Protein AF-A0A1W1ECJ4-F1 (afdb_monomer_lite)

pLDDT: mean 73.35, std 14.48, range [36.59, 93.0]

Radius of gyration: 20.1 Å; chains: 1; bounding box: 52×26×62 Å

Organism: NCBI:txid652676

Foldseek 3Di:
DVVVVVVVVVVVVVVVLVVVVVVVVVVLVVVLVVVVVVVVVCVVVFADDAKDWDWADPDPLCQQLQVTKIKIKGKDQPPDPDPCPPDDTDDDPDQRFKIKIKMKIAGADNPDPDDGSPPDCVGDGHDIDIDIDIGTD

Structure (mmCIF, N/CA/C/O backbone):
data_AF-A0A1W1ECJ4-F1
#
_entry.id   AF-A0A1W1ECJ4-F1
#
loop_
_atom_site.group_PDB
_atom_site.id
_atom_site.type_symbol
_atom_site.label_atom_id
_atom_site.label_alt_id
_atom_site.label_comp_id
_atom_site.label_asym_id
_atom_site.label_entity_id
_atom_site.label_seq_id
_atom_site.pdbx_PDB_ins_code
_atom_site.Cartn_x
_atom_site.Cartn_y
_atom_site.Cartn_z
_atom_site.occupancy
_atom_site.B_iso_or_equiv
_atom_site.auth_seq_id
_atom_site.auth_comp_id
_atom_site.auth_asym_id
_atom_site.auth_atom_id
_atom_site.pdbx_PDB_model_num
ATOM 1 N N . MET A 1 1 ? 32.511 -10.530 -37.715 1.00 51.22 1 MET A N 1
ATOM 2 C CA . MET A 1 1 ? 32.327 -10.597 -36.248 1.00 51.22 1 MET A CA 1
ATOM 3 C C . MET A 1 1 ? 31.164 -9.706 -35.795 1.00 51.22 1 MET A C 1
ATOM 5 O O . MET A 1 1 ? 31.360 -8.792 -35.012 1.00 51.22 1 MET A O 1
ATOM 9 N N . ALA A 1 2 ? 29.947 -9.958 -36.294 1.00 57.84 2 ALA A N 1
ATOM 10 C CA . ALA A 1 2 ? 28.750 -9.174 -35.948 1.00 57.84 2 ALA A CA 1
ATOM 11 C C . ALA A 1 2 ? 27.789 -9.921 -34.995 1.00 57.84 2 ALA A C 1
ATOM 13 O O . ALA A 1 2 ? 27.015 -9.291 -34.283 1.00 57.84 2 ALA A O 1
ATOM 14 N N . MET A 1 3 ? 27.882 -11.257 -34.912 1.00 58.44 3 MET A N 1
ATOM 15 C CA . MET A 1 3 ? 27.016 -12.068 -34.038 1.00 58.44 3 MET A CA 1
ATOM 16 C C . MET A 1 3 ? 27.320 -11.898 -32.542 1.00 58.44 3 MET A C 1
ATOM 18 O O . MET A 1 3 ? 26.406 -11.954 -31.728 1.00 58.44 3 MET A O 1
ATOM 22 N N . VAL A 1 4 ? 28.579 -11.636 -32.169 1.00 57.72 4 VAL A N 1
ATOM 23 C CA . VAL A 1 4 ? 28.957 -11.429 -30.757 1.00 57.72 4 VAL A CA 1
ATOM 24 C C . VAL A 1 4 ? 28.427 -10.086 -30.240 1.00 57.72 4 VAL A C 1
ATOM 26 O O . VAL A 1 4 ? 27.898 -10.023 -29.135 1.00 57.72 4 VAL A O 1
ATOM 29 N N . GLY A 1 5 ? 28.474 -9.032 -31.064 1.00 59.16 5 GLY A N 1
ATOM 30 C CA . GLY A 1 5 ? 27.924 -7.717 -30.708 1.00 59.16 5 GLY A CA 1
ATOM 31 C C . GLY A 1 5 ? 26.406 -7.743 -30.501 1.00 59.16 5 GLY A C 1
ATOM 32 O O . GLY A 1 5 ? 25.914 -7.184 -29.526 1.00 59.16 5 GLY A O 1
ATOM 33 N N . GLY A 1 6 ? 25.667 -8.463 -31.354 1.00 63.12 6 GLY A N 1
ATOM 34 C CA . GLY A 1 6 ? 24.218 -8.637 -31.196 1.00 63.12 6 GLY A CA 1
ATOM 35 C C . GLY A 1 6 ? 23.822 -9.445 -29.952 1.00 63.12 6 GLY A C 1
ATOM 36 O O . GLY A 1 6 ? 22.798 -9.164 -29.336 1.00 63.12 6 GLY A O 1
ATOM 37 N N . PHE A 1 7 ? 24.636 -10.420 -29.539 1.00 62.09 7 PHE A N 1
ATOM 38 C CA . PHE A 1 7 ? 24.401 -11.181 -28.308 1.00 62.09 7 PHE A CA 1
ATOM 39 C C . PHE A 1 7 ? 24.643 -10.335 -27.048 1.00 62.09 7 PHE A C 1
ATOM 41 O O . PHE A 1 7 ? 23.836 -10.374 -26.121 1.00 62.09 7 PHE A O 1
ATOM 48 N N . ILE A 1 8 ? 25.701 -9.515 -27.040 1.00 60.31 8 ILE A N 1
ATOM 49 C CA . ILE A 1 8 ? 26.013 -8.609 -25.924 1.00 60.31 8 ILE A CA 1
ATOM 50 C C . ILE A 1 8 ? 24.911 -7.555 -25.757 1.00 60.31 8 ILE A C 1
ATOM 52 O O . ILE A 1 8 ? 24.436 -7.354 -24.644 1.00 60.31 8 ILE A O 1
ATOM 56 N N . LEU A 1 9 ? 24.437 -6.945 -26.848 1.00 66.12 9 LEU A N 1
ATOM 57 C CA . LEU A 1 9 ? 23.351 -5.958 -26.790 1.00 66.12 9 LEU A CA 1
ATOM 58 C C . LEU A 1 9 ? 22.031 -6.564 -26.283 1.00 66.12 9 LEU A C 1
ATOM 60 O O . LEU A 1 9 ? 21.346 -5.944 -25.471 1.00 66.12 9 LEU A O 1
ATOM 64 N N . ASN A 1 10 ? 21.700 -7.792 -26.696 1.00 63.25 10 ASN A N 1
ATOM 65 C CA . ASN A 1 10 ? 20.508 -8.492 -26.209 1.00 63.25 10 ASN A CA 1
ATOM 66 C C . ASN A 1 10 ? 20.604 -8.872 -24.719 1.00 63.25 10 ASN A C 1
ATOM 68 O O . ASN A 1 10 ? 19.607 -8.785 -24.003 1.00 63.25 10 ASN A O 1
ATOM 72 N N . LEU A 1 11 ? 21.785 -9.266 -24.230 1.00 66.19 11 LEU A N 1
ATOM 73 C CA . LEU A 1 11 ? 22.003 -9.532 -22.804 1.00 66.19 11 LEU A CA 1
ATOM 74 C C . LEU A 1 11 ? 21.939 -8.252 -21.967 1.00 66.19 11 LEU A C 1
ATOM 76 O O . LEU A 1 11 ? 21.286 -8.241 -20.928 1.00 66.19 11 LEU A O 1
ATOM 80 N N . SER A 1 12 ? 22.561 -7.165 -22.429 1.00 67.75 12 SER A N 1
ATOM 81 C CA . SER A 1 12 ? 22.502 -5.869 -21.748 1.00 67.75 12 SER A CA 1
ATOM 82 C C . SER A 1 12 ? 21.071 -5.341 -21.651 1.00 67.75 12 SER A C 1
ATOM 84 O O . SER A 1 12 ? 20.678 -4.876 -20.585 1.00 67.75 12 SER A O 1
ATOM 86 N N . GLY A 1 13 ? 20.270 -5.480 -22.714 1.00 71.31 13 GLY A N 1
ATOM 87 C CA . GLY A 1 13 ? 18.852 -5.111 -22.693 1.00 71.31 13 GLY A CA 1
ATOM 88 C C . GLY A 1 13 ? 18.054 -5.894 -21.647 1.00 71.31 13 GLY A C 1
ATOM 89 O O . GLY A 1 13 ? 17.328 -5.296 -20.855 1.00 71.31 13 GLY A O 1
ATOM 90 N N . LYS A 1 14 ? 18.253 -7.217 -21.569 1.00 75.69 14 LYS A N 1
ATOM 91 C CA . LYS A 1 14 ? 17.590 -8.057 -20.557 1.00 75.69 14 LYS A CA 1
ATOM 92 C C . LYS A 1 14 ? 17.995 -7.707 -19.127 1.00 75.69 14 LYS A C 1
ATOM 94 O O . LYS A 1 14 ? 17.130 -7.617 -18.265 1.00 75.69 14 LYS A O 1
ATOM 99 N N . ILE A 1 15 ? 19.281 -7.464 -18.876 1.00 74.94 15 ILE A N 1
ATOM 100 C CA . ILE A 1 15 ? 19.771 -7.103 -17.537 1.00 74.94 15 ILE A CA 1
ATOM 101 C C . ILE A 1 15 ? 19.194 -5.749 -17.095 1.00 74.94 15 ILE A C 1
ATOM 103 O O . ILE A 1 15 ? 18.785 -5.595 -15.946 1.00 74.94 15 ILE A O 1
ATOM 107 N N . VAL A 1 16 ? 19.111 -4.764 -17.995 1.00 78.62 16 VAL A N 1
ATOM 108 C CA . VAL A 1 16 ? 18.509 -3.455 -17.682 1.00 78.62 16 VAL A CA 1
ATOM 109 C C . VAL A 1 16 ? 17.018 -3.596 -17.367 1.00 78.62 16 VAL A C 1
ATOM 111 O O . VAL A 1 16 ? 16.530 -2.988 -16.417 1.00 78.62 16 VAL A O 1
ATOM 114 N N . GLN A 1 17 ? 16.302 -4.443 -18.106 1.00 78.31 17 GLN A N 1
ATOM 115 C CA . GLN A 1 17 ? 14.889 -4.703 -17.850 1.00 78.31 17 GLN A CA 1
ATOM 116 C C . GLN A 1 17 ? 14.663 -5.429 -16.512 1.00 78.31 17 GLN A C 1
ATOM 118 O O . GLN A 1 17 ? 13.805 -5.042 -15.724 1.00 78.31 17 GLN A O 1
ATOM 123 N N . GLU A 1 18 ? 15.448 -6.461 -16.204 1.00 79.50 18 GLU A N 1
ATOM 124 C CA . GLU A 1 18 ? 15.330 -7.175 -14.926 1.00 79.50 18 GLU A CA 1
ATOM 125 C C . GLU A 1 18 ? 15.674 -6.270 -13.733 1.00 79.50 18 GLU A C 1
ATOM 127 O O . GLU A 1 18 ? 14.976 -6.281 -12.715 1.00 79.50 18 GLU A O 1
ATOM 132 N N . THR A 1 19 ? 16.704 -5.431 -13.869 1.00 83.44 19 THR A N 1
ATOM 133 C CA . THR A 1 19 ? 17.099 -4.487 -12.812 1.00 83.44 19 THR A CA 1
ATOM 134 C C . THR A 1 19 ? 16.077 -3.367 -12.612 1.00 83.44 19 THR A C 1
ATOM 136 O O . THR A 1 19 ? 15.841 -2.970 -11.469 1.00 83.44 19 THR A O 1
ATOM 139 N N . SER A 1 20 ? 15.404 -2.890 -13.666 1.00 81.62 20 SER A N 1
ATOM 140 C CA . SER A 1 20 ? 14.340 -1.883 -13.540 1.00 81.62 20 SER A CA 1
ATOM 141 C C . SER A 1 20 ? 13.096 -2.442 -12.836 1.00 81.62 20 SER A C 1
ATOM 143 O O . SER A 1 20 ? 12.529 -1.782 -11.958 1.00 81.62 20 SER A O 1
ATOM 145 N N . VAL A 1 21 ? 12.715 -3.688 -13.136 1.00 81.62 21 VAL A N 1
ATOM 146 C CA . VAL A 1 21 ? 11.626 -4.397 -12.446 1.00 81.62 21 VAL A CA 1
ATOM 147 C C . VAL A 1 21 ? 11.971 -4.614 -10.973 1.00 81.62 21 VAL A C 1
ATOM 149 O O . VAL A 1 21 ? 11.138 -4.361 -10.096 1.00 81.62 21 VAL A O 1
ATOM 152 N N . GLN A 1 22 ? 13.205 -5.033 -10.676 1.00 85.69 22 GLN A N 1
ATOM 153 C CA . GLN A 1 22 ? 13.661 -5.198 -9.298 1.00 85.69 22 GLN A CA 1
ATOM 154 C C . GLN A 1 22 ? 13.621 -3.872 -8.527 1.00 85.69 22 GLN A C 1
ATOM 156 O O . GLN A 1 22 ? 13.074 -3.829 -7.424 1.00 85.69 22 GLN A O 1
ATOM 161 N N . TYR A 1 23 ? 14.120 -2.785 -9.118 1.00 87.56 23 TYR A N 1
ATOM 162 C CA . TYR A 1 23 ? 14.094 -1.462 -8.500 1.00 87.56 23 TYR A CA 1
ATOM 163 C C . TYR A 1 23 ? 12.669 -1.013 -8.150 1.00 87.56 23 TYR A C 1
ATOM 165 O O . TYR A 1 23 ? 12.409 -0.579 -7.027 1.00 87.56 23 TYR A O 1
ATOM 173 N N . ARG A 1 24 ? 11.708 -1.171 -9.071 1.00 84.50 24 ARG A N 1
ATOM 174 C CA . ARG A 1 24 ? 10.300 -0.814 -8.815 1.00 84.50 24 ARG A CA 1
ATOM 175 C C . ARG A 1 24 ? 9.690 -1.629 -7.680 1.00 84.50 24 ARG A C 1
ATOM 177 O O . ARG A 1 24 ? 8.954 -1.096 -6.850 1.00 84.50 24 ARG A O 1
ATOM 184 N N . LYS A 1 25 ? 10.023 -2.918 -7.606 1.00 87.88 25 LYS A N 1
ATOM 185 C CA . LYS A 1 25 ? 9.587 -3.785 -6.510 1.00 87.88 25 LYS A CA 1
ATOM 186 C C . LYS A 1 25 ? 10.150 -3.321 -5.166 1.00 87.88 25 LYS A C 1
ATOM 188 O O . LYS A 1 25 ? 9.404 -3.261 -4.191 1.00 87.88 25 LYS A O 1
ATOM 193 N N . GLU A 1 26 ? 11.434 -2.979 -5.102 1.00 90.12 26 GLU A N 1
ATOM 194 C CA . GLU A 1 26 ? 12.067 -2.461 -3.882 1.00 90.12 26 GLU A CA 1
ATOM 195 C C . GLU A 1 26 ? 11.462 -1.120 -3.453 1.00 90.12 26 GLU A C 1
ATOM 197 O O . GLU A 1 26 ? 11.146 -0.935 -2.276 1.00 90.12 26 GLU A O 1
ATOM 202 N N . GLN A 1 27 ? 11.182 -0.232 -4.407 1.00 90.00 27 GLN A N 1
ATOM 203 C CA . GLN A 1 27 ? 10.487 1.024 -4.134 1.00 90.00 27 GLN A CA 1
ATOM 204 C C . GLN A 1 27 ? 9.062 0.804 -3.620 1.00 90.00 27 GLN A C 1
ATOM 206 O O . GLN A 1 27 ? 8.663 1.411 -2.626 1.00 90.00 27 GLN A O 1
ATOM 211 N N . ALA A 1 28 ? 8.307 -0.127 -4.209 1.00 88.56 28 ALA A N 1
ATOM 212 C CA . ALA A 1 28 ? 6.980 -0.486 -3.712 1.00 88.56 28 ALA A CA 1
ATOM 213 C C . ALA A 1 28 ? 7.025 -1.013 -2.266 1.00 88.56 28 ALA A C 1
ATOM 215 O O . ALA A 1 28 ? 6.155 -0.682 -1.459 1.00 88.56 28 ALA A O 1
ATOM 216 N N . ILE A 1 29 ? 8.058 -1.784 -1.906 1.00 91.56 29 ILE A N 1
ATOM 217 C CA . ILE A 1 29 ? 8.271 -2.252 -0.529 1.00 91.56 29 ILE A CA 1
ATOM 218 C C . ILE A 1 29 ? 8.536 -1.072 0.415 1.00 91.56 29 ILE A C 1
ATOM 220 O O . ILE A 1 29 ? 7.998 -1.045 1.525 1.00 91.56 29 ILE A O 1
ATOM 224 N N . LEU A 1 30 ? 9.354 -0.103 0.002 1.00 92.81 30 LEU A N 1
ATOM 225 C CA . LEU A 1 30 ? 9.650 1.087 0.802 1.00 92.81 30 LEU A CA 1
ATOM 226 C C . LEU A 1 30 ? 8.399 1.944 1.025 1.00 92.81 30 LEU A C 1
ATOM 228 O O . LEU A 1 30 ? 8.118 2.313 2.166 1.00 92.81 30 LEU A O 1
ATOM 232 N N . TYR A 1 31 ? 7.597 2.173 -0.016 1.00 91.88 31 TYR A N 1
ATOM 233 C CA . TYR A 1 31 ? 6.321 2.876 0.122 1.00 91.88 31 TYR A CA 1
ATOM 234 C C . TYR A 1 31 ? 5.337 2.116 1.006 1.00 91.88 31 TYR A C 1
ATOM 236 O O . TYR A 1 31 ? 4.705 2.702 1.878 1.00 91.88 31 TYR A O 1
ATOM 244 N N . ALA A 1 32 ? 5.245 0.794 0.875 1.00 91.25 32 ALA A N 1
ATOM 245 C CA . ALA A 1 32 ? 4.384 0.009 1.753 1.00 91.25 32 ALA A CA 1
ATOM 246 C C . ALA A 1 32 ? 4.782 0.157 3.228 1.00 91.25 32 ALA A C 1
ATOM 248 O O . ALA A 1 32 ? 3.908 0.155 4.093 1.00 91.25 32 ALA A O 1
ATOM 249 N N . LYS A 1 33 ? 6.082 0.304 3.525 1.00 93.00 33 LYS A N 1
ATOM 250 C CA . LYS A 1 33 ? 6.575 0.588 4.879 1.00 93.00 33 LYS A CA 1
ATOM 251 C C . LYS A 1 33 ? 6.211 1.994 5.347 1.00 93.00 33 LYS A C 1
ATOM 253 O O . LYS A 1 33 ? 5.678 2.132 6.444 1.00 93.00 33 LYS A O 1
ATOM 258 N N . SER A 1 34 ? 6.436 3.027 4.540 1.00 92.69 34 SER A N 1
ATOM 259 C CA . SER A 1 34 ? 6.095 4.396 4.949 1.00 92.69 34 SER A CA 1
ATOM 260 C C . SER A 1 34 ? 4.588 4.576 5.167 1.00 92.69 34 SER A C 1
ATOM 262 O O . SER A 1 34 ? 4.178 5.171 6.161 1.00 92.69 34 SER A O 1
ATOM 264 N N . TYR A 1 35 ? 3.754 3.988 4.307 1.00 90.00 35 TYR A N 1
ATOM 265 C CA . TYR A 1 35 ? 2.298 4.050 4.433 1.00 90.00 35 TYR A CA 1
ATOM 266 C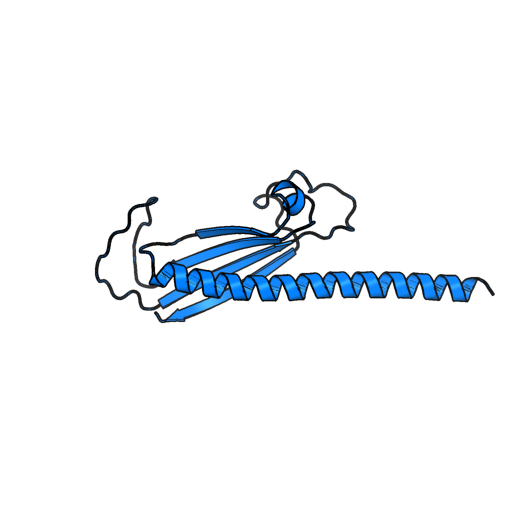 C . TYR A 1 35 ? 1.754 3.222 5.605 1.00 90.00 35 TYR A C 1
ATOM 268 O O . TYR A 1 35 ? 0.739 3.612 6.183 1.00 90.00 35 TYR A O 1
ATOM 276 N N . THR A 1 36 ? 2.417 2.127 6.014 1.00 90.12 36 THR A N 1
ATOM 277 C CA . THR A 1 36 ? 2.059 1.459 7.282 1.00 90.12 36 THR A CA 1
ATOM 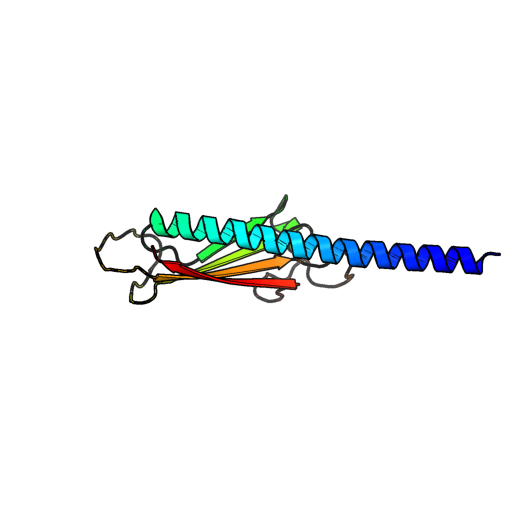278 C C . THR A 1 36 ? 2.307 2.370 8.481 1.00 90.12 36 THR A C 1
ATOM 280 O O . THR A 1 36 ? 1.444 2.461 9.346 1.00 90.12 36 THR A O 1
ATOM 283 N N . GLU A 1 37 ? 3.442 3.074 8.528 1.00 88.94 37 GLU A N 1
ATOM 284 C CA . GLU A 1 37 ? 3.753 3.981 9.644 1.00 88.94 37 GLU A CA 1
ATOM 285 C C . GLU A 1 37 ? 2.800 5.183 9.669 1.00 88.94 37 GLU A C 1
ATOM 287 O O . GLU A 1 37 ? 2.290 5.565 10.723 1.00 88.94 37 GLU A O 1
ATOM 292 N N . LEU A 1 38 ? 2.476 5.729 8.491 1.00 87.25 38 LEU A N 1
ATOM 293 C CA . LEU A 1 38 ? 1.465 6.775 8.347 1.00 87.25 38 LEU A CA 1
ATOM 294 C C . LEU A 1 38 ? 0.100 6.309 8.871 1.00 87.25 38 LEU A C 1
ATOM 296 O O . LEU A 1 38 ? -0.579 7.059 9.566 1.00 87.25 38 LEU A O 1
ATOM 300 N N . ALA A 1 39 ? -0.297 5.072 8.570 1.00 83.75 39 ALA A N 1
ATOM 301 C CA . ALA A 1 39 ? -1.553 4.504 9.046 1.00 83.75 39 ALA A CA 1
ATOM 302 C C . ALA A 1 39 ? -1.586 4.337 10.570 1.00 83.75 39 ALA A C 1
ATOM 304 O O . ALA A 1 39 ? -2.612 4.628 11.183 1.00 83.75 39 ALA A O 1
ATOM 305 N N . ILE A 1 40 ? -0.473 3.937 11.193 1.00 85.31 40 ILE A N 1
ATOM 306 C CA . ILE A 1 40 ? -0.358 3.864 12.657 1.00 85.31 40 ILE A CA 1
ATOM 307 C C . ILE A 1 40 ? -0.513 5.264 13.265 1.00 85.31 40 ILE A C 1
ATOM 309 O O . ILE A 1 40 ? -1.315 5.449 14.176 1.00 85.31 40 ILE A O 1
ATOM 313 N N . MET A 1 41 ? 0.186 6.267 12.726 1.00 85.06 41 MET A N 1
ATOM 314 C CA . MET A 1 41 ? 0.099 7.656 13.195 1.00 85.06 41 MET A CA 1
ATOM 315 C C . MET A 1 41 ? -1.301 8.265 12.999 1.00 85.06 41 MET A C 1
ATOM 317 O O . MET A 1 41 ? -1.807 9.007 13.844 1.00 85.06 41 MET A O 1
ATOM 321 N N . ALA A 1 42 ? -1.960 7.941 11.889 1.00 80.25 42 ALA A N 1
ATOM 322 C CA . ALA A 1 42 ? -3.335 8.351 11.637 1.00 80.25 42 ALA A CA 1
ATOM 323 C C . ALA A 1 42 ? -4.301 7.681 12.627 1.00 80.25 42 ALA A C 1
ATOM 325 O O . ALA A 1 42 ? -5.207 8.333 13.136 1.00 80.25 42 ALA A O 1
ATOM 326 N N . ALA A 1 43 ? -4.081 6.406 12.957 1.00 77.88 43 ALA A N 1
ATOM 327 C CA . ALA A 1 43 ? -4.905 5.673 13.911 1.00 77.88 43 ALA A CA 1
ATOM 328 C C . ALA A 1 43 ? -4.696 6.111 15.374 1.00 77.88 43 ALA A C 1
ATOM 330 O O . ALA A 1 43 ? -5.625 5.978 16.166 1.00 77.88 43 ALA A O 1
ATOM 331 N N . THR A 1 44 ? -3.520 6.639 15.743 1.00 77.94 44 THR A N 1
ATOM 332 C CA . THR A 1 44 ? -3.284 7.215 17.083 1.00 77.94 44 THR A CA 1
ATOM 333 C C . THR A 1 44 ? -3.831 8.632 17.230 1.00 77.94 44 THR A C 1
ATOM 335 O O . THR A 1 44 ? -4.251 9.011 18.322 1.00 77.94 44 THR A O 1
ATOM 338 N N . SER A 1 45 ? -3.832 9.422 16.153 1.00 73.88 45 SER A N 1
ATOM 339 C CA . SER A 1 45 ? -4.273 10.824 16.180 1.00 73.88 45 SER A CA 1
ATOM 340 C C . SER A 1 45 ? -5.759 11.021 15.872 1.00 73.88 45 SER A C 1
ATOM 342 O O . SER A 1 45 ? -6.360 11.976 16.365 1.00 73.88 45 SER A O 1
ATOM 344 N N . GLN A 1 46 ? -6.370 10.145 15.070 1.00 67.12 46 GLN A N 1
ATOM 345 C CA . GLN A 1 46 ? -7.760 10.269 14.640 1.00 67.12 46 GLN A CA 1
ATOM 346 C C . GLN A 1 46 ? -8.604 9.078 15.073 1.00 67.12 46 GLN A C 1
ATOM 348 O O . GLN A 1 46 ? -8.181 7.924 15.071 1.00 67.12 46 GLN A O 1
ATOM 353 N N . ASN A 1 47 ? -9.863 9.369 15.387 1.00 62.22 47 ASN A N 1
ATOM 354 C CA . ASN A 1 47 ? -10.825 8.354 15.768 1.00 62.22 47 ASN A CA 1
ATOM 355 C C . ASN A 1 47 ? -11.547 7.847 14.514 1.00 62.22 47 ASN A C 1
ATOM 357 O O . ASN A 1 47 ? -12.343 8.588 13.938 1.00 62.22 47 ASN A O 1
ATOM 361 N N . CYS A 1 48 ? -11.292 6.593 14.119 1.00 68.88 48 CYS A N 1
ATOM 362 C CA . CYS A 1 48 ? -11.949 5.889 13.003 1.00 68.88 48 CYS A CA 1
ATOM 363 C C . CYS A 1 48 ? -11.388 6.197 11.591 1.00 68.88 48 CYS A C 1
ATOM 365 O O . CYS A 1 48 ? -12.105 6.686 10.715 1.00 68.88 48 CYS A O 1
ATOM 367 N N . VAL A 1 49 ? -10.122 5.848 11.324 1.00 75.38 49 VAL A N 1
ATOM 368 C CA . VAL A 1 49 ? -9.561 5.849 9.955 1.00 75.38 49 VAL A CA 1
ATOM 369 C C . VAL A 1 49 ? -9.711 4.451 9.360 1.00 75.38 49 VAL A C 1
ATOM 371 O O . VAL A 1 49 ? -9.170 3.498 9.901 1.00 75.38 49 VAL A O 1
ATOM 374 N N . LYS A 1 50 ? -10.451 4.307 8.253 1.00 77.56 50 LYS A N 1
ATOM 375 C CA . LYS A 1 50 ? -10.711 2.995 7.617 1.00 77.56 50 LYS A CA 1
ATOM 376 C C . LYS A 1 50 ? -9.879 2.756 6.359 1.00 77.56 50 LYS A C 1
ATOM 378 O O . LYS A 1 50 ? -9.467 1.628 6.092 1.00 77.56 50 LYS A O 1
ATOM 383 N N . LYS A 1 51 ? -9.674 3.811 5.570 1.00 82.94 51 LYS A N 1
ATOM 384 C CA . LYS A 1 51 ? -8.947 3.759 4.305 1.00 82.94 51 LYS A CA 1
ATOM 385 C C . LYS A 1 51 ? -8.083 5.003 4.154 1.00 82.94 51 LYS A C 1
ATOM 387 O O . LYS A 1 51 ? -8.579 6.109 4.339 1.00 82.94 51 LYS A O 1
ATOM 392 N N . ILE A 1 52 ? -6.826 4.804 3.785 1.00 84.44 52 ILE A N 1
ATOM 393 C CA . ILE A 1 52 ? -5.928 5.858 3.310 1.00 84.44 52 ILE A CA 1
ATOM 394 C C . ILE A 1 52 ? -5.580 5.492 1.875 1.00 84.44 52 ILE A C 1
ATOM 396 O O . ILE A 1 52 ? -5.138 4.376 1.619 1.00 84.44 52 ILE A O 1
ATOM 400 N N . SER A 1 53 ? -5.803 6.398 0.933 1.00 86.81 53 SER A N 1
ATOM 401 C CA . SER A 1 53 ? -5.395 6.208 -0.457 1.00 86.81 53 SER A CA 1
ATOM 402 C C . SER A 1 53 ? -4.601 7.406 -0.935 1.00 86.81 53 SER A C 1
ATOM 404 O O . SER A 1 53 ? -4.908 8.534 -0.552 1.00 86.81 53 SER A O 1
ATOM 406 N N . GLY A 1 54 ? -3.605 7.164 -1.777 1.00 84.44 54 GLY A N 1
ATOM 407 C CA . GLY A 1 54 ? -2.822 8.222 -2.394 1.00 84.44 54 GLY A CA 1
ATOM 408 C C . GLY A 1 54 ? -2.130 7.748 -3.662 1.00 84.44 54 GLY A C 1
ATOM 409 O O . GLY A 1 54 ? -1.740 6.586 -3.768 1.00 84.44 54 GLY A O 1
ATOM 410 N N . ASP A 1 55 ? -1.976 8.674 -4.599 1.00 86.25 55 ASP A N 1
ATOM 411 C CA . ASP A 1 55 ? -1.210 8.493 -5.826 1.00 86.25 55 ASP A CA 1
ATOM 412 C C . ASP A 1 55 ? 0.183 9.106 -5.633 1.00 86.25 55 ASP A C 1
ATOM 414 O O . ASP A 1 55 ? 0.326 10.228 -5.149 1.00 86.25 55 ASP A O 1
ATOM 418 N N . ILE A 1 56 ? 1.219 8.342 -5.967 1.00 82.44 56 ILE A N 1
ATOM 419 C CA . ILE A 1 56 ? 2.626 8.715 -5.830 1.00 82.44 56 ILE A CA 1
ATOM 420 C C . ILE A 1 56 ? 3.166 8.889 -7.247 1.00 82.44 56 ILE A C 1
ATOM 422 O O . ILE A 1 56 ? 3.557 7.919 -7.902 1.00 82.44 56 ILE A O 1
ATOM 426 N N . GLY A 1 57 ? 3.137 10.130 -7.724 1.00 78.75 57 GLY A N 1
ATOM 427 C CA . GLY A 1 57 ? 3.565 10.522 -9.062 1.00 78.75 57 GLY A CA 1
ATOM 428 C C . GLY A 1 57 ? 3.259 11.997 -9.354 1.00 78.75 57 GLY A C 1
ATOM 429 O O . GLY A 1 57 ? 2.661 12.669 -8.512 1.00 78.75 57 GLY A O 1
ATOM 430 N N . PRO A 1 58 ? 3.699 12.509 -10.516 1.00 72.12 58 PRO A N 1
ATOM 431 C CA . PRO A 1 58 ? 3.529 13.914 -10.895 1.00 72.12 58 PRO A CA 1
ATOM 432 C C . PRO A 1 58 ? 2.061 14.309 -11.121 1.00 72.12 58 PRO A C 1
ATOM 434 O O . PRO A 1 58 ? 1.658 15.405 -10.734 1.00 72.12 58 PRO A O 1
ATOM 437 N N . SER A 1 59 ? 1.257 13.402 -11.672 1.00 76.62 59 SER A N 1
ATOM 438 C CA . SER A 1 59 ? -0.192 13.534 -11.819 1.00 76.62 59 SER A CA 1
ATOM 439 C C . SER A 1 59 ? -0.877 12.182 -11.611 1.00 76.62 59 SER A C 1
ATOM 441 O O . SER A 1 59 ? -0.261 11.130 -11.785 1.00 76.62 59 SER A O 1
ATOM 443 N N . GLN A 1 60 ? -2.165 12.197 -11.262 1.00 72.25 60 GLN A N 1
ATOM 444 C CA . GLN A 1 60 ? -2.988 10.986 -11.166 1.00 72.25 60 GLN A CA 1
ATOM 445 C C . GLN A 1 60 ? -3.053 10.236 -12.507 1.00 72.25 60 GLN A C 1
ATOM 447 O O . GLN A 1 60 ? -3.013 9.004 -12.524 1.00 72.25 60 GLN A O 1
ATOM 452 N N . ASP A 1 61 ? -3.077 10.974 -13.617 1.00 72.12 61 ASP A N 1
ATOM 453 C CA . ASP A 1 61 ? -3.051 10.407 -14.966 1.00 72.12 61 ASP A CA 1
ATOM 454 C C . ASP A 1 61 ? -1.718 9.689 -15.236 1.00 72.12 61 ASP A C 1
ATOM 456 O O . ASP A 1 61 ? -1.712 8.539 -15.666 1.00 72.12 61 ASP A O 1
ATOM 460 N N . ASP A 1 62 ? -0.589 10.280 -14.835 1.00 72.31 62 ASP A N 1
ATOM 461 C CA . ASP A 1 62 ? 0.740 9.670 -14.991 1.00 72.31 62 ASP A CA 1
ATOM 462 C C . ASP A 1 62 ? 0.886 8.383 -14.155 1.00 72.31 62 ASP A C 1
ATOM 464 O O . ASP A 1 62 ? 1.533 7.410 -14.560 1.00 72.31 62 ASP A O 1
ATOM 468 N N . VAL A 1 63 ? 0.253 8.341 -12.976 1.00 74.25 63 VAL A N 1
ATOM 469 C CA . VAL A 1 63 ? 0.192 7.131 -12.142 1.00 74.25 63 VAL A CA 1
ATOM 470 C C . VAL A 1 63 ? -0.607 6.026 -12.841 1.00 74.25 63 VAL A C 1
ATOM 472 O O . VAL A 1 63 ? -0.178 4.867 -12.834 1.00 74.25 63 VAL A O 1
ATOM 475 N N . LEU A 1 64 ? -1.721 6.362 -13.501 1.00 70.56 64 LEU A N 1
ATOM 476 C CA . LEU A 1 64 ? -2.493 5.421 -14.323 1.00 70.56 64 LEU A CA 1
ATOM 477 C C . LEU A 1 64 ? -1.706 4.962 -15.560 1.00 70.56 64 LEU A C 1
ATOM 479 O O . LEU A 1 64 ? -1.796 3.795 -15.949 1.00 70.56 64 LEU A O 1
ATOM 483 N N . GLU A 1 65 ? -0.866 5.821 -16.126 1.00 70.38 65 GLU A N 1
ATOM 484 C CA . GLU A 1 65 ? 0.027 5.485 -17.237 1.00 70.38 65 GLU A CA 1
ATOM 485 C C . GLU A 1 65 ? 1.230 4.614 -16.834 1.00 70.38 65 GLU A C 1
ATOM 487 O O . GLU A 1 65 ? 1.991 4.165 -17.687 1.00 70.38 65 GLU A O 1
ATOM 492 N N . GLY A 1 66 ? 1.384 4.294 -15.544 1.00 69.88 66 GLY A N 1
ATOM 493 C CA . GLY A 1 66 ? 2.457 3.426 -15.050 1.00 69.88 66 GLY A CA 1
ATOM 494 C C . GLY A 1 66 ? 3.764 4.152 -14.736 1.00 69.88 66 GLY A C 1
ATOM 495 O O . GLY A 1 66 ? 4.793 3.507 -14.492 1.00 69.88 66 GLY A O 1
ATOM 496 N N . GLN A 1 67 ? 3.718 5.483 -14.678 1.00 74.50 67 GLN A N 1
ATOM 497 C CA . GLN A 1 67 ? 4.829 6.333 -14.252 1.00 74.50 67 GLN A CA 1
ATOM 498 C C . GLN A 1 67 ? 4.852 6.573 -12.732 1.00 74.50 67 GLN A C 1
ATOM 500 O O . GLN A 1 67 ? 5.706 7.303 -12.234 1.00 74.50 67 GLN A O 1
ATOM 505 N N . GLY A 1 68 ? 3.956 5.930 -11.976 1.00 80.56 68 GLY A N 1
ATOM 506 C CA . GLY A 1 68 ? 3.885 6.075 -10.525 1.00 80.56 68 GLY A CA 1
ATOM 507 C C . GLY A 1 68 ? 3.346 4.853 -9.790 1.00 80.56 68 GLY A C 1
ATOM 508 O O . GLY A 1 68 ? 3.214 3.759 -10.348 1.00 80.56 68 GLY A O 1
ATOM 509 N N . TYR A 1 69 ? 3.050 5.062 -8.509 1.00 84.81 69 TYR A N 1
ATOM 510 C CA . TYR A 1 69 ? 2.533 4.040 -7.603 1.00 84.81 69 TYR A CA 1
ATOM 511 C C . TYR A 1 69 ? 1.203 4.493 -7.013 1.00 84.81 69 TYR A C 1
ATOM 513 O O . TYR A 1 69 ? 1.059 5.638 -6.599 1.00 84.81 69 TYR A O 1
ATOM 521 N N . HIS A 1 70 ? 0.250 3.578 -6.911 1.00 87.12 70 HIS A N 1
ATOM 522 C CA . HIS A 1 70 ? -0.999 3.804 -6.200 1.00 87.12 70 HIS A CA 1
ATOM 523 C C . HIS A 1 70 ? -0.962 3.070 -4.863 1.00 87.12 70 HIS A C 1
ATOM 525 O O . HIS A 1 70 ? -0.807 1.847 -4.824 1.00 87.12 70 HIS A O 1
ATOM 531 N N . ALA A 1 71 ? -1.089 3.811 -3.768 1.00 88.00 71 ALA A N 1
ATOM 532 C CA . ALA A 1 71 ? -1.094 3.270 -2.421 1.00 88.00 71 ALA A CA 1
ATOM 533 C C . ALA A 1 71 ? -2.519 3.218 -1.873 1.00 88.00 71 ALA A C 1
ATOM 535 O O . ALA A 1 71 ? -3.202 4.237 -1.799 1.00 88.00 71 ALA A O 1
ATOM 536 N N . GLU A 1 72 ? -2.943 2.043 -1.417 1.00 89.19 72 GLU A N 1
ATOM 537 C CA . GLU A 1 72 ? -4.161 1.863 -0.634 1.00 89.19 72 GLU A CA 1
ATOM 538 C C . GLU A 1 72 ? -3.833 1.170 0.682 1.00 89.19 72 GLU A C 1
ATOM 540 O O . GLU A 1 72 ? -3.250 0.088 0.710 1.00 89.19 72 GLU A O 1
ATOM 545 N N . VAL A 1 73 ? -4.252 1.772 1.785 1.00 87.81 73 VAL A N 1
ATOM 546 C CA . VAL A 1 73 ? -4.120 1.215 3.123 1.00 87.81 73 VAL A CA 1
ATOM 547 C C . VAL A 1 73 ? -5.497 1.016 3.707 1.00 87.81 73 VAL A C 1
ATOM 549 O O . VAL A 1 73 ? -6.301 1.946 3.740 1.00 87.81 73 VAL A O 1
ATOM 552 N N . TYR A 1 74 ? -5.748 -0.184 4.205 1.00 86.75 74 TYR A N 1
ATOM 553 C CA . TYR A 1 74 ? -6.961 -0.531 4.920 1.00 86.75 74 TYR A CA 1
ATOM 554 C C . TYR A 1 74 ? -6.606 -0.783 6.375 1.00 86.75 74 TYR A C 1
ATOM 556 O O . TYR A 1 74 ? -5.715 -1.573 6.680 1.00 86.75 74 TYR A O 1
ATOM 564 N N . ILE A 1 75 ? -7.311 -0.100 7.268 1.00 82.62 75 ILE A N 1
ATOM 565 C CA . ILE A 1 75 ? -7.117 -0.214 8.709 1.00 82.62 75 ILE A CA 1
ATOM 566 C C . ILE A 1 75 ? -8.373 -0.864 9.276 1.00 82.62 75 ILE A C 1
ATOM 568 O O . ILE A 1 75 ? -9.492 -0.390 9.061 1.00 82.62 75 ILE A O 1
ATOM 572 N N . GLN A 1 76 ? -8.186 -1.975 9.978 1.00 79.19 76 GLN A N 1
ATOM 573 C CA . GLN A 1 76 ? -9.246 -2.698 10.664 1.00 79.19 76 GLN A CA 1
ATOM 574 C C . GLN A 1 76 ? -8.930 -2.726 12.158 1.00 79.19 76 GLN A C 1
ATOM 576 O O . GLN A 1 76 ? -7.824 -3.071 12.570 1.00 79.19 76 GLN A O 1
ATOM 581 N N . TYR A 1 77 ? -9.914 -2.361 12.973 1.00 77.12 77 TYR A N 1
ATOM 582 C CA . TYR A 1 77 ? -9.793 -2.348 14.426 1.00 77.12 77 TYR A CA 1
ATOM 583 C C . TYR A 1 77 ? -10.339 -3.668 14.967 1.00 77.12 77 TYR A C 1
ATOM 585 O O . TYR A 1 77 ? -11.524 -3.967 14.812 1.00 77.12 77 TYR A O 1
ATOM 593 N N . VAL A 1 78 ? -9.481 -4.482 15.582 1.00 70.00 78 VAL A N 1
ATOM 594 C CA . VAL A 1 78 ? -9.888 -5.783 16.122 1.00 70.00 78 VAL A CA 1
ATOM 595 C C . VAL A 1 78 ? -10.479 -5.576 17.516 1.00 70.00 78 VAL A C 1
ATOM 597 O O . VAL A 1 78 ? -9.842 -4.986 18.385 1.00 70.00 78 VAL A O 1
ATOM 600 N N . GLY A 1 79 ? -11.705 -6.061 17.729 1.00 60.09 79 GLY A N 1
ATOM 601 C CA . GLY A 1 79 ? -12.417 -5.932 19.008 1.00 60.09 79 GLY A CA 1
ATOM 602 C C . GLY A 1 79 ? -13.357 -4.725 19.116 1.00 60.09 79 GLY A C 1
ATOM 603 O O . GLY A 1 79 ? -13.904 -4.498 20.189 1.00 60.09 79 GLY A O 1
ATOM 604 N N . SER A 1 80 ? -13.583 -3.983 18.023 1.00 58.38 80 SER A N 1
ATOM 605 C CA . SER A 1 80 ? -14.556 -2.885 17.951 1.00 58.38 80 SER A CA 1
ATOM 606 C C . SER A 1 80 ? -15.552 -3.073 16.818 1.00 58.38 80 SER A C 1
ATOM 608 O O . SER A 1 80 ? -15.142 -3.274 15.677 1.00 58.38 80 SER A O 1
ATOM 610 N N . TYR A 1 81 ? -16.842 -2.887 17.092 1.00 49.72 81 TYR A N 1
ATOM 611 C CA . TYR A 1 81 ? -17.854 -2.648 16.059 1.00 49.72 81 TYR A CA 1
ATOM 612 C C . TYR A 1 81 ? -18.117 -1.146 15.933 1.00 49.72 81 TYR A C 1
ATOM 614 O O . TYR A 1 81 ? -19.220 -0.665 16.184 1.00 49.72 81 TYR A O 1
ATOM 622 N N . ASN A 1 82 ? -17.090 -0.383 15.562 1.00 55.31 82 ASN A N 1
ATOM 623 C CA . ASN A 1 82 ? -17.287 1.011 15.197 1.00 55.31 82 ASN A CA 1
ATOM 624 C C . ASN A 1 82 ? -17.591 1.100 13.704 1.00 55.31 82 ASN A C 1
ATOM 626 O O . ASN A 1 82 ? -16.724 0.967 12.839 1.00 55.31 82 ASN A O 1
ATOM 630 N N . ASN A 1 83 ? -18.865 1.341 13.410 1.00 55.44 83 ASN A N 1
ATOM 631 C CA . ASN A 1 83 ? -19.334 1.703 12.085 1.00 55.44 83 ASN A CA 1
ATOM 632 C C . ASN A 1 83 ? -18.760 3.094 11.786 1.00 55.44 83 ASN A C 1
ATOM 634 O O . ASN A 1 83 ? -19.377 4.092 12.147 1.00 55.44 83 ASN A O 1
ATOM 638 N N . CYS A 1 84 ? -17.571 3.185 11.178 1.00 58.66 84 CYS A N 1
ATOM 639 C CA . CYS A 1 84 ? -17.073 4.453 10.640 1.00 58.66 84 CYS A CA 1
ATOM 640 C C . CYS A 1 84 ? -18.001 4.881 9.483 1.00 58.66 84 CYS A C 1
ATOM 642 O O . CYS A 1 84 ? -17.690 4.684 8.308 1.00 58.66 84 CYS A O 1
ATOM 644 N N . THR A 1 85 ? -19.182 5.408 9.799 1.00 57.31 85 THR A N 1
ATOM 645 C CA . THR A 1 85 ? -20.043 6.125 8.866 1.00 57.31 85 THR A CA 1
ATOM 646 C C . THR A 1 85 ? -19.422 7.500 8.720 1.00 57.31 85 THR A C 1
ATOM 648 O O . THR A 1 85 ? -19.571 8.325 9.611 1.00 57.31 85 THR A O 1
ATOM 651 N N . THR A 1 86 ? -18.614 7.660 7.671 1.00 54.97 86 THR A N 1
ATOM 652 C CA . THR A 1 86 ? -18.092 8.925 7.126 1.00 54.97 86 THR A CA 1
ATOM 653 C C . THR A 1 86 ? -17.993 10.098 8.111 1.00 54.97 86 THR A C 1
ATOM 655 O O . THR A 1 86 ? -18.982 10.748 8.444 1.00 54.97 86 THR A O 1
ATOM 658 N N . SER A 1 87 ? -16.749 10.426 8.477 1.00 44.16 87 SER A N 1
ATOM 659 C CA . SER A 1 87 ? -16.338 11.754 8.957 1.00 44.16 87 SER A CA 1
ATOM 660 C C . SER A 1 87 ? -17.081 12.293 10.183 1.00 44.16 87 SER A C 1
ATOM 662 O O . SER A 1 87 ? -17.532 13.434 10.194 1.00 44.16 87 SER A O 1
ATOM 664 N N . THR A 1 88 ? -17.178 11.519 11.262 1.00 37.88 88 THR A N 1
ATOM 665 C CA . THR A 1 88 ? -17.377 12.135 12.581 1.00 37.88 88 THR A CA 1
ATOM 666 C C . THR A 1 88 ? -16.574 11.414 13.651 1.00 37.88 88 THR A C 1
ATOM 668 O O . THR A 1 88 ? -16.784 10.239 13.942 1.00 37.88 88 THR A O 1
ATOM 671 N N . ILE A 1 89 ? -15.628 12.158 14.223 1.00 45.22 89 ILE A N 1
ATOM 672 C CA . ILE A 1 89 ? -14.732 11.741 15.298 1.00 45.22 89 ILE A CA 1
ATOM 673 C C . ILE A 1 89 ? -15.577 11.571 16.566 1.00 45.22 89 ILE A C 1
ATOM 675 O O . ILE A 1 89 ? -16.095 12.551 17.100 1.00 45.22 89 ILE A O 1
ATOM 679 N N . LYS A 1 90 ? -15.714 10.341 17.070 1.00 36.59 90 LYS A N 1
ATOM 680 C CA . LYS A 1 90 ? -16.277 10.080 18.403 1.00 36.59 90 LYS A CA 1
ATOM 681 C C . LYS A 1 90 ? -15.247 9.381 19.279 1.00 36.59 90 LYS A C 1
ATOM 683 O O . LYS A 1 90 ? -14.978 8.200 19.101 1.00 36.59 90 LYS A O 1
ATOM 688 N N . TYR A 1 91 ? -14.709 10.120 20.251 1.00 38.12 91 TYR A N 1
ATOM 689 C CA . TYR A 1 91 ? -13.964 9.559 21.377 1.00 38.12 91 TYR A CA 1
ATOM 690 C C . TYR A 1 91 ? -14.912 8.848 22.330 1.00 38.12 91 TYR A C 1
ATOM 692 O O . TYR A 1 91 ? -15.483 9.449 23.233 1.00 38.12 91 TYR A O 1
ATOM 700 N N . THR A 1 92 ? -15.046 7.540 22.142 1.00 39.50 92 THR A N 1
ATOM 701 C CA . THR A 1 92 ? -15.546 6.650 23.185 1.00 39.50 92 THR A CA 1
ATOM 702 C C . THR A 1 92 ? -14.419 5.723 23.600 1.00 39.50 92 THR A C 1
ATOM 704 O O . THR A 1 92 ? -14.063 4.803 22.864 1.00 39.50 92 THR A O 1
ATOM 707 N N . ASN A 1 93 ? -13.854 6.010 24.777 1.00 47.16 93 ASN A N 1
ATOM 708 C CA . ASN A 1 93 ? -12.987 5.129 25.557 1.00 47.16 93 ASN A CA 1
ATOM 709 C C . ASN A 1 93 ? -13.475 3.680 25.449 1.00 47.16 93 ASN A C 1
ATOM 711 O O . ASN A 1 93 ? -14.429 3.275 26.106 1.00 47.16 93 ASN A O 1
ATOM 715 N N . SER A 1 94 ? -12.849 2.909 24.575 1.00 46.34 94 SER A N 1
ATOM 716 C CA . SER A 1 94 ? -13.055 1.474 24.457 1.00 46.34 94 SER A CA 1
ATOM 717 C C . SER A 1 94 ? -11.767 0.907 23.890 1.00 46.34 94 SER A C 1
ATOM 719 O O . SER A 1 94 ? -11.113 1.513 23.042 1.00 46.34 94 SER A O 1
ATOM 721 N N . GLN A 1 95 ? -11.327 -0.171 24.518 1.00 49.66 95 GLN A N 1
ATOM 722 C CA . GLN A 1 95 ? -9.955 -0.647 24.517 1.00 49.66 95 GLN A CA 1
ATOM 723 C C . GLN A 1 95 ? -9.592 -1.314 23.191 1.00 49.66 95 GLN A C 1
ATOM 725 O O . GLN A 1 95 ? -9.531 -2.536 23.080 1.00 49.66 95 GLN A O 1
ATOM 730 N N . HIS A 1 96 ? -9.368 -0.510 22.160 1.00 57.16 96 HIS A N 1
ATOM 731 C CA . HIS A 1 96 ? -8.974 -0.991 20.843 1.00 57.16 96 HIS A CA 1
ATOM 732 C C . HIS A 1 96 ? -7.462 -0.993 20.741 1.00 57.16 96 HIS A C 1
ATOM 734 O O . HIS A 1 96 ? -6.853 -0.138 20.108 1.00 57.16 96 HIS A O 1
ATOM 740 N N . ASN A 1 97 ? -6.862 -1.974 21.403 1.00 63.53 97 ASN A N 1
ATOM 741 C CA . ASN A 1 97 ? -5.415 -2.053 21.473 1.00 63.53 97 ASN A CA 1
ATOM 742 C C . ASN A 1 97 ? -4.813 -2.689 20.225 1.00 63.53 97 ASN A C 1
ATOM 744 O O . ASN A 1 97 ? -3.606 -2.669 20.128 1.00 63.53 97 ASN A O 1
ATOM 748 N N . ILE A 1 98 ? -5.574 -3.300 19.306 1.00 75.88 98 ILE A N 1
ATOM 749 C CA . ILE A 1 98 ? -4.998 -4.055 18.180 1.00 75.88 98 ILE A CA 1
ATOM 750 C C . ILE A 1 98 ? -5.553 -3.551 16.845 1.00 75.88 98 ILE A C 1
ATOM 752 O O . ILE A 1 98 ? -6.749 -3.646 16.564 1.00 75.88 98 ILE A O 1
ATOM 756 N N . LEU A 1 99 ? -4.645 -3.063 16.007 1.00 79.69 99 LEU A N 1
ATOM 757 C CA . LEU A 1 99 ? -4.873 -2.674 14.624 1.00 79.69 99 LEU A CA 1
ATOM 758 C C . LEU A 1 99 ? -4.375 -3.766 13.687 1.00 79.69 99 LEU A C 1
ATOM 760 O O . LEU A 1 99 ? -3.258 -4.260 13.837 1.00 79.69 99 LEU A O 1
ATOM 764 N N . LEU A 1 100 ? -5.172 -4.073 12.674 1.00 85.88 100 LEU A N 1
ATOM 765 C CA . LEU A 1 100 ? -4.741 -4.804 11.494 1.00 85.88 100 LEU A CA 1
ATOM 766 C C . LEU A 1 100 ? -4.632 -3.810 10.338 1.00 85.88 100 LEU A C 1
ATOM 768 O O . LEU A 1 100 ? -5.619 -3.177 9.962 1.00 85.88 100 LEU A O 1
ATOM 772 N N . ILE A 1 101 ? -3.434 -3.666 9.790 1.00 87.69 101 ILE A N 1
ATOM 773 C 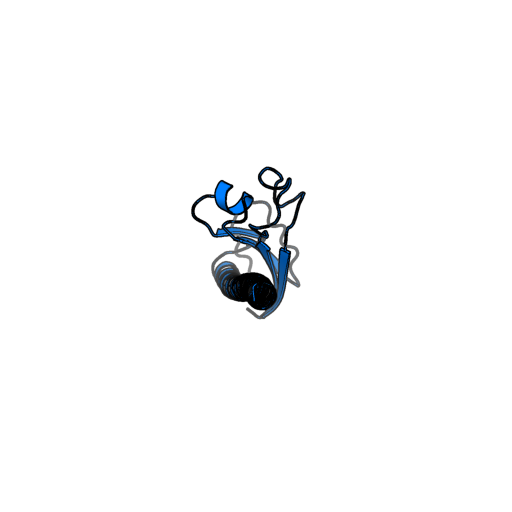CA . ILE A 1 101 ? -3.141 -2.729 8.711 1.00 87.69 101 ILE A CA 1
ATOM 774 C C . ILE A 1 101 ? -2.741 -3.541 7.487 1.00 87.69 101 ILE A C 1
ATOM 776 O O . ILE A 1 101 ? -1.758 -4.279 7.508 1.00 87.69 101 ILE A O 1
ATOM 780 N N . ASP A 1 102 ? -3.512 -3.396 6.418 1.00 90.12 102 ASP A N 1
ATOM 781 C CA . ASP A 1 102 ? -3.228 -3.972 5.112 1.00 90.12 102 ASP A CA 1
ATOM 782 C C . ASP A 1 102 ? -2.826 -2.859 4.150 1.00 90.12 102 ASP A C 1
ATOM 784 O O . ASP A 1 102 ? -3.657 -2.027 3.789 1.00 90.12 102 ASP A O 1
ATOM 788 N N . THR A 1 103 ? -1.567 -2.841 3.718 1.00 90.19 103 THR A N 1
ATOM 789 C CA . THR A 1 103 ? -1.084 -1.920 2.687 1.00 90.19 103 THR A CA 1
ATOM 790 C C . THR A 1 103 ? -0.942 -2.629 1.353 1.00 90.19 103 THR A C 1
ATOM 792 O O . THR A 1 103 ? -0.363 -3.710 1.254 1.00 90.19 103 THR A O 1
ATOM 795 N N . TYR A 1 104 ? -1.471 -1.995 0.316 1.00 90.81 104 TYR A N 1
ATOM 796 C CA . TYR A 1 104 ? -1.392 -2.419 -1.069 1.00 90.81 104 TYR A CA 1
ATOM 797 C C . TYR A 1 104 ? -0.740 -1.298 -1.862 1.00 90.81 104 TYR A C 1
ATOM 799 O O . TYR A 1 104 ? -1.295 -0.208 -1.971 1.00 90.81 104 TYR A O 1
ATOM 807 N N . ILE A 1 105 ? 0.432 -1.568 -2.423 1.00 90.31 105 ILE A N 1
ATOM 808 C CA . ILE A 1 105 ? 1.089 -0.667 -3.365 1.00 90.31 105 ILE A CA 1
ATOM 809 C C . ILE A 1 105 ? 0.973 -1.283 -4.747 1.00 90.31 105 ILE A C 1
ATOM 811 O O . ILE A 1 105 ? 1.430 -2.406 -4.965 1.00 90.31 105 ILE A O 1
ATOM 815 N N . ARG A 1 106 ? 0.353 -0.560 -5.673 1.00 87.25 106 ARG A N 1
ATOM 816 C CA . ARG A 1 106 ? 0.146 -0.996 -7.051 1.00 87.25 106 ARG A CA 1
ATOM 817 C C . ARG A 1 106 ? 1.006 -0.171 -7.993 1.00 87.25 106 ARG A C 1
ATOM 819 O O . ARG A 1 106 ? 1.108 1.039 -7.829 1.00 87.25 106 ARG A O 1
ATOM 826 N N . TYR A 1 107 ? 1.607 -0.820 -8.978 1.00 85.19 107 TYR A N 1
ATOM 827 C CA . TYR A 1 107 ? 2.364 -0.169 -10.045 1.00 85.19 107 TYR A CA 1
ATOM 828 C C . TYR A 1 107 ? 2.216 -0.947 -11.351 1.00 85.19 107 TYR A C 1
ATOM 830 O O . TYR A 1 107 ? 1.803 -2.110 -11.363 1.00 85.19 107 TYR A O 1
ATOM 838 N N . ARG A 1 108 ? 2.523 -0.297 -12.471 1.00 78.88 108 ARG A N 1
ATOM 839 C CA . ARG A 1 108 ? 2.460 -0.902 -13.808 1.00 78.88 108 ARG A CA 1
ATOM 840 C C . ARG A 1 108 ? 3.854 -0.958 -14.427 1.00 78.88 108 ARG A C 1
ATOM 842 O O . ARG A 1 108 ? 4.755 -0.227 -14.011 1.00 78.88 108 ARG A O 1
ATOM 849 N N . ASP A 1 109 ? 4.027 -1.882 -15.363 1.00 71.06 109 ASP A N 1
ATOM 850 C CA . ASP A 1 109 ? 5.228 -1.971 -16.191 1.00 71.06 109 ASP A CA 1
ATOM 851 C C . ASP A 1 109 ? 5.109 -0.945 -17.332 1.00 71.06 109 ASP A C 1
ATOM 853 O O . ASP A 1 109 ? 4.112 -0.989 -18.057 1.00 71.06 109 ASP A O 1
ATOM 857 N N . PRO A 1 110 ? 6.057 -0.001 -17.466 1.00 65.00 110 PRO A N 1
ATOM 858 C CA . PRO A 1 110 ? 6.035 1.013 -18.516 1.00 65.00 110 PRO A CA 1
ATOM 859 C C . PRO A 1 110 ? 6.301 0.420 -19.906 1.00 65.00 110 PRO A C 1
ATOM 861 O O . PRO A 1 110 ? 5.871 1.004 -20.896 1.00 65.00 110 PRO A O 1
ATOM 864 N N . ASP A 1 111 ? 6.972 -0.735 -19.983 1.00 63.12 111 ASP A N 1
ATOM 865 C CA . ASP A 1 111 ? 7.408 -1.346 -21.242 1.00 63.12 111 ASP A CA 1
ATOM 866 C C . ASP A 1 111 ? 6.395 -2.358 -21.798 1.00 63.12 111 ASP A C 1
ATOM 868 O O . ASP A 1 111 ? 6.662 -2.985 -22.821 1.00 63.12 111 ASP A O 1
ATOM 872 N N . HIS A 1 112 ? 5.224 -2.526 -21.168 1.00 61.69 112 HIS A N 1
ATOM 873 C CA . HIS A 1 112 ? 4.141 -3.357 -21.701 1.00 61.69 112 HIS A CA 1
ATOM 874 C C . HIS A 1 112 ? 3.280 -2.549 -22.695 1.00 61.69 112 HIS A C 1
ATOM 876 O O . HIS A 1 112 ? 2.443 -1.741 -22.274 1.00 61.69 112 HIS A O 1
ATOM 882 N N . PRO A 1 113 ? 3.413 -2.771 -24.022 1.00 50.22 113 PRO A N 1
ATOM 883 C CA . PRO A 1 113 ? 2.623 -2.071 -25.015 1.00 50.22 113 PRO A CA 1
ATOM 884 C C . PRO A 1 113 ? 1.295 -2.817 -25.136 1.00 50.22 113 PRO A C 1
ATOM 886 O O . PRO A 1 113 ? 1.217 -3.800 -25.864 1.00 50.22 113 PRO A O 1
ATOM 889 N N . ASN A 1 114 ? 0.294 -2.438 -24.335 1.00 49.50 114 ASN A N 1
ATOM 890 C CA . ASN A 1 114 ? -1.137 -2.424 -24.684 1.00 49.50 114 ASN A CA 1
ATOM 891 C C . ASN A 1 114 ? -2.045 -2.350 -23.435 1.00 49.50 114 ASN A C 1
ATOM 893 O O . ASN A 1 114 ? -2.066 -3.241 -22.588 1.00 49.50 114 ASN A O 1
ATOM 897 N N . SER A 1 115 ? -2.931 -1.344 -23.457 1.00 48.25 115 SER A N 1
ATOM 898 C CA . SER A 1 115 ? -4.348 -1.400 -23.032 1.00 48.25 115 SER A CA 1
ATOM 899 C C . SER A 1 115 ? -4.792 -1.031 -21.612 1.00 48.25 115 SER A C 1
ATOM 901 O O . SER A 1 115 ? -5.937 -1.312 -21.275 1.00 48.25 115 SER A O 1
ATOM 903 N N . LEU A 1 116 ? -3.982 -0.378 -20.772 1.00 54.72 116 LEU A N 1
ATOM 904 C CA . LEU A 1 116 ? -4.406 -0.154 -19.377 1.00 54.72 116 LEU A CA 1
ATOM 905 C C . LEU A 1 116 ? -4.422 1.309 -18.914 1.00 54.72 116 LEU A C 1
ATOM 907 O O . LEU A 1 116 ? -4.973 1.570 -17.847 1.00 54.72 116 LEU A O 1
ATOM 911 N N . THR A 1 117 ? -3.922 2.263 -19.705 1.00 55.09 117 THR A N 1
ATOM 912 C CA . THR A 1 117 ? -3.776 3.688 -19.327 1.00 55.09 117 THR A CA 1
ATOM 913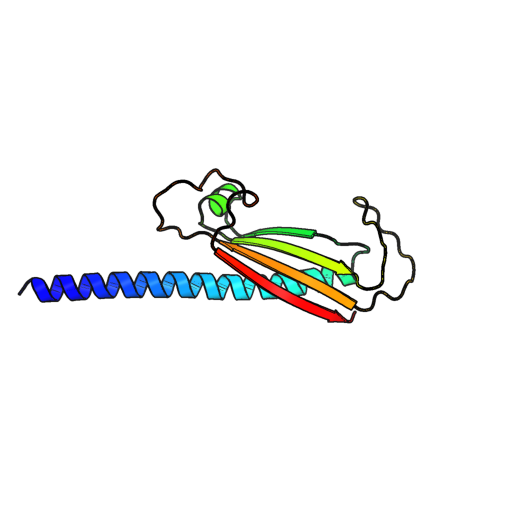 C C . THR A 1 117 ? -5.088 4.401 -18.967 1.00 55.09 117 THR A C 1
ATOM 915 O O . THR A 1 117 ? -5.060 5.437 -18.322 1.00 55.09 117 THR A O 1
ATOM 918 N N . THR A 1 118 ? -6.247 3.820 -19.290 1.00 58.12 118 THR A N 1
ATOM 919 C CA . THR A 1 118 ? -7.584 4.369 -18.987 1.00 58.12 118 THR A CA 1
ATOM 920 C C . THR A 1 118 ? -8.429 3.505 -18.048 1.00 58.12 118 THR A C 1
ATOM 922 O O . THR A 1 118 ? -9.553 3.878 -17.712 1.00 58.12 118 THR A O 1
ATOM 925 N N . ILE A 1 119 ? -7.923 2.350 -17.599 1.00 65.38 119 ILE A N 1
ATOM 926 C CA . ILE A 1 119 ? -8.689 1.446 -16.733 1.00 65.38 119 ILE A CA 1
ATOM 927 C C . ILE A 1 119 ? -8.385 1.773 -15.265 1.00 65.38 119 ILE A C 1
ATOM 929 O O . ILE A 1 119 ? -7.213 1.702 -14.864 1.00 65.38 119 ILE A O 1
ATOM 933 N N . PRO A 1 120 ? -9.408 2.089 -14.444 1.00 68.56 120 PRO A N 1
ATOM 934 C CA . PRO A 1 120 ? -9.213 2.416 -13.037 1.00 68.56 120 PRO A CA 1
ATOM 935 C C . PRO A 1 120 ? -8.582 1.246 -12.275 1.00 68.56 120 PRO A C 1
ATOM 937 O O . PRO A 1 120 ? -8.791 0.073 -12.601 1.00 68.56 120 PRO A O 1
ATOM 940 N N . TRP A 1 121 ? -7.845 1.558 -11.205 1.00 68.25 121 TRP A N 1
ATOM 941 C CA . TRP A 1 121 ? -7.161 0.575 -10.350 1.00 68.25 121 TRP A CA 1
ATOM 942 C C . TRP A 1 121 ? -8.073 -0.524 -9.780 1.00 68.25 121 TRP A C 1
ATOM 944 O O . TRP A 1 121 ? -7.566 -1.554 -9.337 1.00 68.25 121 TRP A O 1
ATOM 954 N N . SER A 1 122 ? -9.394 -0.315 -9.773 1.00 65.19 122 SER A N 1
ATOM 955 C CA . SER A 1 122 ? -10.412 -1.290 -9.365 1.00 65.19 122 SER A CA 1
ATOM 956 C C . SER A 1 122 ? -10.640 -2.420 -10.373 1.00 65.19 122 SER A C 1
ATOM 958 O O . SER A 1 122 ? -11.055 -3.502 -9.970 1.00 65.19 122 SER A O 1
ATOM 960 N N . LEU A 1 123 ? -10.385 -2.180 -11.661 1.00 65.62 123 LEU A N 1
ATOM 961 C CA . LEU A 1 123 ? -10.654 -3.123 -12.754 1.00 65.62 123 LEU A CA 1
ATOM 962 C C . LEU A 1 123 ? -9.378 -3.730 -13.336 1.00 65.62 123 LEU A C 1
ATOM 964 O O . LEU A 1 123 ? -9.425 -4.798 -13.938 1.00 65.62 123 LEU A O 1
ATOM 968 N N . ASN A 1 124 ? -8.237 -3.075 -13.129 1.00 65.88 124 ASN A N 1
ATOM 969 C CA . ASN A 1 124 ? -6.943 -3.629 -13.483 1.00 65.88 124 ASN A CA 1
ATOM 970 C C . ASN A 1 124 ? -5.881 -3.283 -12.424 1.00 65.88 124 ASN A C 1
ATOM 972 O O . ASN A 1 124 ? -5.196 -2.251 -12.532 1.00 65.88 124 ASN A O 1
ATOM 976 N N . PRO A 1 125 ? -5.746 -4.125 -11.386 1.00 60.88 125 PRO A N 1
ATOM 977 C CA . PRO A 1 125 ? -4.643 -4.022 -10.457 1.00 60.88 125 PRO A CA 1
ATOM 978 C C . PRO A 1 125 ? -3.403 -4.537 -11.187 1.00 60.88 125 PRO A C 1
ATOM 980 O O . PRO A 1 125 ? -3.297 -5.725 -11.469 1.00 60.88 125 PRO A O 1
ATOM 983 N N . GLY A 1 126 ? -2.479 -3.639 -11.531 1.00 72.19 126 GLY A N 1
ATOM 984 C CA . GLY A 1 126 ? -1.159 -4.035 -12.024 1.00 72.19 126 GLY A CA 1
ATOM 985 C C . GLY A 1 126 ? -0.384 -4.873 -10.992 1.00 72.19 126 GLY A C 1
ATOM 986 O O . GLY A 1 126 ? -0.946 -5.526 -10.107 1.00 72.19 126 GLY A O 1
ATOM 987 N N . TYR A 1 127 ? 0.944 -4.815 -11.036 1.00 80.38 127 TYR A N 1
ATOM 988 C CA . TYR A 1 127 ? 1.763 -5.445 -10.002 1.00 80.38 127 TYR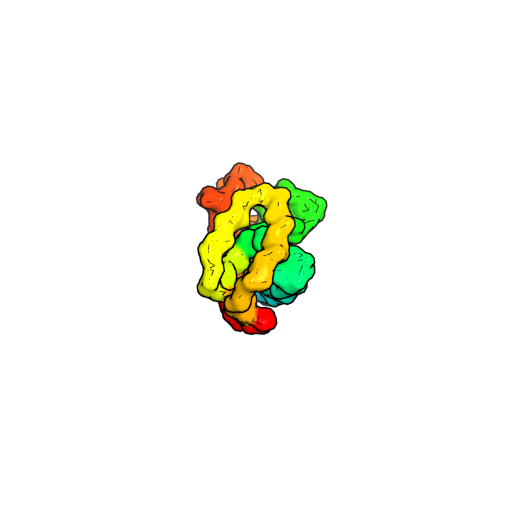 A CA 1
ATOM 989 C C . TYR A 1 127 ? 1.394 -4.877 -8.633 1.00 80.38 127 TYR A C 1
ATOM 991 O O . TYR A 1 127 ? 1.445 -3.668 -8.420 1.00 80.38 127 TYR A O 1
ATOM 999 N N . THR A 1 128 ? 1.000 -5.757 -7.713 1.00 86.12 128 THR A N 1
ATOM 1000 C CA . THR A 1 128 ? 0.549 -5.374 -6.375 1.00 86.12 128 THR A CA 1
ATOM 1001 C C . THR A 1 128 ? 1.482 -5.968 -5.334 1.00 86.12 128 THR A C 1
ATOM 1003 O O . THR A 1 128 ? 1.620 -7.185 -5.227 1.00 86.12 128 THR A O 1
ATOM 1006 N N . PHE A 1 129 ? 2.112 -5.103 -4.548 1.00 89.25 129 PHE A N 1
ATOM 1007 C CA . PHE A 1 129 ? 2.806 -5.490 -3.333 1.00 89.25 129 PHE A CA 1
ATOM 1008 C C . PHE A 1 129 ? 1.853 -5.339 -2.147 1.00 89.25 129 PHE A C 1
ATOM 1010 O O . PHE A 1 129 ? 1.339 -4.248 -1.898 1.00 89.25 129 PHE A O 1
ATOM 1017 N N . HIS A 1 130 ? 1.618 -6.435 -1.428 1.00 92.62 130 HIS A N 1
ATOM 1018 C CA . HIS A 1 130 ? 0.805 -6.453 -0.215 1.00 92.62 130 HIS A CA 1
ATOM 1019 C C . HIS A 1 130 ? 1.685 -6.658 1.012 1.00 92.62 130 HIS A C 1
ATOM 1021 O O . HIS A 1 130 ? 2.561 -7.526 1.031 1.00 92.62 130 HIS A O 1
ATOM 1027 N N . ARG A 1 131 ? 1.421 -5.874 2.055 1.00 90.25 131 ARG A N 1
ATOM 1028 C CA . ARG A 1 131 ? 1.993 -6.073 3.381 1.00 90.25 131 ARG A CA 1
ATOM 1029 C C . ARG A 1 131 ? 0.895 -5.952 4.426 1.00 90.25 131 ARG A C 1
ATOM 1031 O O . ARG A 1 131 ? 0.183 -4.956 4.485 1.00 90.25 131 ARG A O 1
ATOM 1038 N N . ARG A 1 132 ? 0.815 -6.959 5.292 1.00 91.81 132 ARG A N 1
ATOM 1039 C CA . ARG A 1 132 ? -0.053 -6.966 6.469 1.00 91.81 132 ARG A CA 1
ATOM 1040 C C . ARG A 1 132 ? 0.780 -6.768 7.725 1.00 91.81 132 ARG A C 1
ATOM 1042 O O . ARG A 1 132 ? 1.768 -7.476 7.921 1.00 91.81 132 ARG A O 1
ATOM 1049 N N . THR A 1 133 ? 0.375 -5.841 8.582 1.00 89.75 133 THR A N 1
ATOM 1050 C CA . THR A 1 133 ? 0.958 -5.652 9.911 1.00 89.75 133 THR A CA 1
ATOM 1051 C C . THR A 1 133 ? -0.129 -5.672 10.975 1.00 89.75 133 THR A C 1
ATOM 1053 O O . THR A 1 133 ? -1.246 -5.202 10.767 1.00 89.75 133 THR A O 1
ATOM 1056 N N . ILE A 1 134 ? 0.202 -6.259 12.123 1.00 87.94 134 ILE A N 1
ATOM 1057 C CA . ILE A 1 134 ? -0.622 -6.199 13.326 1.00 87.94 134 ILE A CA 1
ATOM 1058 C C . ILE A 1 134 ? 0.119 -5.291 14.292 1.00 87.94 134 ILE A C 1
ATOM 1060 O O . ILE A 1 134 ? 1.255 -5.593 14.655 1.00 87.94 134 ILE A O 1
ATOM 1064 N N . GLN A 1 135 ? -0.503 -4.185 14.679 1.00 83.38 135 GLN A N 1
ATOM 1065 C CA . GLN A 1 135 ? 0.088 -3.221 15.595 1.00 83.38 135 GLN A CA 1
ATOM 1066 C C . GLN A 1 135 ? -0.742 -3.149 16.863 1.00 83.38 135 GLN A C 1
ATOM 1068 O O . GLN A 1 135 ? -1.965 -3.024 16.796 1.00 83.38 135 GLN A O 1
ATOM 1073 N N . LYS A 1 136 ? -0.065 -3.182 18.013 1.00 79.94 136 LYS A N 1
ATOM 1074 C CA . LYS A 1 136 ? -0.700 -2.834 19.277 1.00 79.94 136 LYS A CA 1
ATOM 1075 C C . LYS A 1 136 ? -0.554 -1.328 19.529 1.00 79.94 136 LYS A C 1
ATOM 1077 O O . LYS A 1 136 ? 0.577 -0.844 19.477 1.00 79.94 136 LYS A O 1
ATOM 1082 N N . LEU A 1 137 ? -1.656 -0.608 19.739 1.00 70.62 137 LEU A N 1
ATOM 1083 C CA . LEU A 1 137 ? -1.648 0.798 20.169 1.00 70.62 137 LEU A CA 1
ATOM 1084 C C . LEU A 1 137 ? -1.580 0.913 21.694 1.00 70.62 137 LEU A C 1
ATOM 1086 O O . LEU A 1 137 ? -2.153 0.028 22.376 1.00 70.62 137 LEU A O 1
#

Sequence (137 aa):
MAMVGGFILNLSGKIVQETSVQYRKEQAILYAKSYTELAIMAATSQNCVKKISGDIGPSQDDVLEGQGYHAEVYIQYVGSYNNCTTSTIKYTNSQHNILLIDTYIRYRDPDHPNSLTTIPWSLNPGYTFHRRTIQKL

Secondary structure (DSSP, 8-state):
--HHHHHHHHH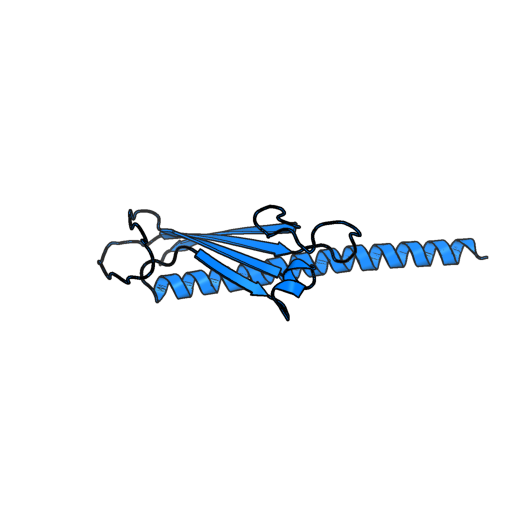HHHHHHHHHHHHHHHHHHHHHHHHHHHHHHHHHHSS---EEEEEESSSHHHIIIIISEEEEEEEEEET------SS----------EEEEEEEEEE--TT--SS-TTS-TTT---EEEEEEEEEE-